Protein AF-A0A2P6RQK1-F1 (afdb_monomer)

Sequence (87 aa):
MYSCKEIRAKGANRYFTLCATAFLAIGGGGHFALYLNSDLLSGSTSVSETYGNPCLANSLDFDVKEVEGLWGFVYATKYEAPGICRW

InterPro domains:
  IPR006571 TLDc domain [PF07534] (8-73)

Structure (mmCIF, N/CA/C/O backbone):
data_AF-A0A2P6RQK1-F1
#
_entry.id   AF-A0A2P6RQK1-F1
#
loop_
_atom_site.group_PDB
_atom_site.id
_atom_site.type_symbol
_atom_site.label_atom_id
_atom_site.label_alt_id
_atom_site.label_comp_id
_atom_site.label_asym_id
_atom_site.label_entity_id
_atom_site.label_seq_id
_atom_site.pdbx_PDB_ins_code
_atom_site.Cartn_x
_atom_site.Cartn_y
_atom_site.Cartn_z
_atom_site.occupancy
_atom_site.B_iso_or_equiv
_atom_site.auth_seq_id
_atom_site.auth_comp_id
_atom_site.auth_asym_id
_atom_site.auth_atom_id
_atom_site.pdbx_PDB_model_num
ATOM 1 N N . MET A 1 1 ? 19.068 2.946 19.931 1.00 43.72 1 MET A N 1
ATOM 2 C CA . MET A 1 1 ? 18.284 1.694 19.945 1.00 43.72 1 MET A CA 1
ATOM 3 C C . MET A 1 1 ? 17.067 1.932 19.068 1.00 43.72 1 MET A C 1
ATOM 5 O O . MET A 1 1 ? 16.192 2.684 19.475 1.00 43.72 1 MET A O 1
ATOM 9 N N . TYR A 1 2 ? 17.061 1.433 17.831 1.00 55.38 2 TYR A N 1
ATOM 10 C CA . TYR A 1 2 ? 15.890 1.566 16.961 1.00 55.38 2 TYR A CA 1
ATOM 11 C C . TYR A 1 2 ? 14.823 0.598 17.475 1.00 55.38 2 TYR A C 1
ATOM 13 O O . TYR A 1 2 ? 15.061 -0.606 17.536 1.00 55.38 2 TYR A O 1
ATOM 21 N N . SER A 1 3 ? 13.697 1.131 17.943 1.00 64.81 3 SER A N 1
ATOM 22 C CA . SER A 1 3 ? 12.565 0.324 18.396 1.00 64.81 3 SER A CA 1
ATOM 23 C C . SER A 1 3 ? 11.717 -0.039 17.182 1.00 64.81 3 SER A C 1
ATOM 25 O O . SER A 1 3 ? 11.220 0.853 16.495 1.00 64.81 3 SER A O 1
ATOM 27 N N . CYS A 1 4 ? 11.574 -1.332 16.898 1.00 70.69 4 CYS A N 1
ATOM 28 C CA . CYS A 1 4 ? 10.631 -1.816 15.897 1.00 70.69 4 CYS A CA 1
ATOM 29 C C . CYS A 1 4 ? 9.249 -1.924 16.549 1.00 70.69 4 CYS A C 1
ATOM 31 O O . CYS A 1 4 ? 9.076 -2.652 17.528 1.00 70.69 4 CYS A O 1
ATOM 33 N N . LYS A 1 5 ? 8.273 -1.166 16.041 1.00 86.50 5 LYS A N 1
ATOM 34 C CA . LYS A 1 5 ? 6.912 -1.148 16.580 1.00 86.50 5 LYS A CA 1
ATOM 35 C C . LYS A 1 5 ? 6.024 -2.110 15.800 1.00 86.50 5 LYS A C 1
ATOM 37 O O . LYS A 1 5 ? 5.772 -1.902 14.618 1.00 86.50 5 LYS A O 1
ATOM 42 N N . GLU A 1 6 ? 5.485 -3.106 16.490 1.00 90.06 6 GLU A N 1
ATOM 43 C CA . GLU A 1 6 ? 4.446 -3.976 15.942 1.00 90.06 6 GLU A CA 1
ATOM 44 C C . GLU A 1 6 ? 3.091 -3.247 15.911 1.00 90.06 6 GLU A C 1
ATOM 46 O O . GLU A 1 6 ? 2.708 -2.586 16.882 1.00 90.06 6 GLU A O 1
ATOM 51 N N . ILE A 1 7 ? 2.349 -3.372 14.805 1.00 92.12 7 ILE A N 1
ATOM 52 C CA . ILE A 1 7 ? 1.009 -2.792 14.657 1.00 92.12 7 ILE A CA 1
ATOM 53 C C . ILE A 1 7 ? 0.030 -3.887 14.235 1.00 92.12 7 ILE A C 1
ATOM 55 O O . ILE A 1 7 ? 0.185 -4.513 13.190 1.00 92.12 7 ILE A O 1
ATOM 59 N N . ARG A 1 8 ? -0.992 -4.113 15.064 1.00 94.00 8 ARG A N 1
ATOM 60 C CA . ARG A 1 8 ? -2.023 -5.139 14.851 1.00 94.00 8 ARG A CA 1
ATOM 61 C C . ARG A 1 8 ? -3.303 -4.524 14.302 1.00 94.00 8 ARG A C 1
ATOM 63 O O . ARG A 1 8 ? -3.594 -3.355 14.549 1.00 94.00 8 ARG A O 1
ATOM 70 N N . ALA A 1 9 ? -4.081 -5.328 13.580 1.00 93.75 9 ALA A N 1
ATOM 71 C CA . ALA A 1 9 ? -5.396 -4.912 13.112 1.00 93.75 9 ALA A CA 1
ATOM 72 C C . ALA A 1 9 ? -6.308 -4.560 14.298 1.00 93.75 9 ALA A C 1
ATOM 74 O O . ALA A 1 9 ? -6.352 -5.289 15.290 1.00 93.75 9 ALA A O 1
ATOM 75 N N . LYS A 1 10 ? -7.059 -3.460 14.184 1.00 91.25 10 LYS A N 1
ATOM 76 C CA . LYS A 1 10 ? -7.944 -2.961 15.252 1.00 91.25 10 LYS A CA 1
ATOM 77 C C . LYS A 1 10 ? -9.370 -3.509 15.195 1.00 91.25 10 LYS A C 1
ATOM 79 O O . LYS A 1 10 ? -10.172 -3.207 16.070 1.00 91.25 10 LYS A O 1
ATOM 84 N N . GLY A 1 11 ? -9.704 -4.283 14.163 1.00 92.25 11 GLY A N 1
ATOM 85 C CA . GLY A 1 11 ? -11.048 -4.838 13.975 1.00 92.25 11 GLY A CA 1
ATOM 86 C C . GLY A 1 11 ? -12.097 -3.832 13.487 1.00 92.25 11 GLY A C 1
ATOM 87 O O . GLY A 1 11 ? -13.264 -4.192 13.396 1.00 92.25 11 GLY A O 1
ATOM 88 N N . ALA A 1 12 ? -11.702 -2.602 13.136 1.00 93.81 12 ALA A N 1
ATOM 89 C CA . ALA A 1 12 ? -12.606 -1.597 12.569 1.00 93.81 12 ALA A CA 1
ATOM 90 C C . ALA A 1 12 ? -13.112 -1.982 11.165 1.00 93.81 12 ALA A C 1
ATOM 92 O O . ALA A 1 12 ? -14.236 -1.660 10.792 1.00 93.81 12 ALA A O 1
ATOM 93 N N . ASN A 1 13 ? -12.289 -2.691 10.387 1.00 95.12 13 ASN A N 1
ATOM 94 C CA . ASN A 1 13 ? -12.635 -3.204 9.065 1.00 95.12 13 ASN A CA 1
ATOM 95 C C . ASN A 1 13 ? -11.783 -4.452 8.727 1.00 95.12 13 ASN A C 1
ATOM 97 O O . ASN A 1 13 ? -11.028 -4.949 9.567 1.00 95.12 13 ASN A O 1
ATOM 101 N N . ARG A 1 14 ? -11.932 -4.977 7.502 1.00 95.62 14 ARG A N 1
ATOM 102 C CA . ARG A 1 14 ? -11.196 -6.150 6.984 1.00 95.62 14 ARG A CA 1
ATOM 103 C C . ARG A 1 14 ? -10.405 -5.846 5.704 1.00 95.62 14 ARG A C 1
ATOM 105 O O . ARG A 1 14 ? -10.195 -6.733 4.881 1.00 95.62 14 ARG A O 1
ATOM 112 N N . TYR A 1 15 ? -9.993 -4.596 5.506 1.00 95.81 15 TYR A N 1
ATOM 113 C CA . TYR A 1 15 ? -9.272 -4.147 4.310 1.00 95.81 15 TYR A CA 1
ATOM 114 C C . TYR A 1 15 ? -7.765 -4.388 4.452 1.00 95.81 15 TYR A C 1
ATOM 116 O O . TYR A 1 15 ? -6.971 -3.453 4.502 1.00 95.81 15 TYR A O 1
ATOM 124 N N . PHE A 1 16 ? -7.370 -5.657 4.569 1.00 95.25 16 PHE A N 1
ATOM 125 C CA . PHE A 1 16 ? -5.993 -6.026 4.910 1.00 95.25 16 PHE A CA 1
ATOM 126 C C . PHE A 1 16 ? -5.017 -5.873 3.745 1.00 95.25 16 PHE A C 1
ATOM 128 O O . PHE A 1 16 ? -3.974 -5.248 3.911 1.00 95.25 16 PHE A O 1
ATOM 135 N N . THR A 1 17 ? -5.360 -6.397 2.570 1.00 95.62 17 THR A N 1
ATOM 136 C CA . THR A 1 17 ? -4.483 -6.387 1.393 1.00 95.62 17 THR A CA 1
ATOM 137 C C . THR A 1 17 ? -5.312 -6.149 0.140 1.00 95.62 17 THR A C 1
ATOM 139 O O . THR A 1 17 ? -6.384 -6.732 -0.018 1.00 95.62 17 THR A O 1
ATOM 142 N N . LEU A 1 18 ? -4.800 -5.316 -0.759 1.00 94.81 18 LEU A N 1
ATOM 143 C CA . LEU A 1 18 ? -5.332 -5.096 -2.095 1.00 94.81 18 LEU A CA 1
ATOM 144 C C . LEU A 1 18 ? -4.161 -5.126 -3.075 1.00 94.81 18 LEU A C 1
ATOM 146 O O . LEU A 1 18 ? -3.188 -4.404 -2.900 1.00 94.81 18 LEU A O 1
ATOM 150 N N . CYS A 1 19 ? -4.248 -5.970 -4.094 1.00 94.00 19 CYS A N 1
ATOM 151 C CA . CYS A 1 19 ? -3.206 -6.105 -5.103 1.00 94.00 19 CYS A CA 1
ATOM 152 C C . CYS A 1 19 ? -3.842 -6.033 -6.488 1.00 94.00 19 CYS A C 1
ATOM 154 O O . CYS A 1 19 ? -4.852 -6.688 -6.750 1.00 94.00 19 CYS A O 1
ATOM 156 N N . ALA A 1 20 ? -3.250 -5.222 -7.354 1.00 94.44 20 ALA A N 1
ATOM 157 C CA . ALA A 1 20 ? -3.613 -5.069 -8.750 1.00 94.44 20 ALA A CA 1
ATOM 158 C C . ALA A 1 20 ? -2.333 -4.967 -9.586 1.00 94.44 20 ALA A C 1
ATOM 160 O O . ALA A 1 20 ? -1.257 -4.696 -9.066 1.00 94.44 20 ALA A O 1
ATOM 161 N N . THR A 1 21 ? -2.437 -5.112 -10.906 1.00 94.19 21 THR A N 1
ATOM 162 C CA . THR A 1 21 ? -1.272 -4.982 -11.801 1.00 94.19 21 THR A CA 1
ATOM 163 C C . THR A 1 21 ? -0.558 -3.634 -11.653 1.00 94.19 21 THR A C 1
ATOM 165 O O . THR A 1 21 ? 0.638 -3.543 -11.899 1.00 94.19 21 THR A O 1
ATOM 168 N N . ALA A 1 22 ? -1.287 -2.596 -11.238 1.00 94.69 22 ALA A N 1
ATOM 169 C CA . ALA A 1 22 ? -0.753 -1.255 -11.049 1.00 94.69 22 ALA A CA 1
ATOM 170 C C . ALA A 1 22 ? -0.114 -1.018 -9.666 1.00 94.69 22 ALA A C 1
ATOM 172 O O . ALA A 1 22 ? 0.633 -0.053 -9.530 1.00 94.69 22 ALA A O 1
ATOM 173 N N . PHE A 1 23 ? -0.410 -1.838 -8.647 1.00 95.31 23 PHE A N 1
ATOM 174 C CA . PHE A 1 23 ? 0.046 -1.577 -7.277 1.00 95.31 23 PHE A CA 1
ATOM 175 C C . PHE A 1 23 ? -0.147 -2.744 -6.302 1.00 95.31 23 PHE A C 1
ATOM 177 O O . PHE A 1 23 ? -1.023 -3.597 -6.463 1.00 95.31 23 PHE A O 1
ATOM 184 N N . LEU A 1 24 ? 0.595 -2.687 -5.199 1.00 95.44 24 LEU A N 1
ATOM 185 C CA . LEU A 1 24 ? 0.379 -3.490 -4.001 1.00 95.44 24 LEU A CA 1
ATOM 186 C C . LEU A 1 24 ? 0.068 -2.568 -2.820 1.00 95.44 24 LEU A C 1
ATOM 188 O O . LEU A 1 24 ? 0.837 -1.662 -2.518 1.00 95.44 24 LEU A O 1
ATOM 192 N N . ALA A 1 25 ? -1.039 -2.810 -2.126 1.00 96.12 25 ALA A N 1
ATOM 193 C CA . ALA A 1 25 ? -1.473 -2.011 -0.990 1.00 96.12 25 ALA A CA 1
ATOM 194 C C . ALA A 1 25 ? -1.842 -2.878 0.219 1.00 96.12 25 ALA A C 1
ATOM 196 O O . ALA A 1 25 ? -2.421 -3.961 0.092 1.00 96.12 25 ALA A O 1
ATOM 197 N N . ILE A 1 26 ? -1.534 -2.375 1.412 1.00 95.62 26 ILE A N 1
ATOM 198 C CA . ILE A 1 26 ? -1.782 -3.024 2.699 1.00 95.62 26 ILE A CA 1
ATOM 199 C C . ILE A 1 26 ? -2.457 -2.021 3.637 1.00 95.62 26 ILE A C 1
ATOM 201 O O . ILE A 1 26 ? -1.999 -0.889 3.779 1.00 95.62 26 ILE A O 1
ATOM 205 N N . GLY A 1 27 ? -3.532 -2.460 4.295 1.00 95.94 27 GLY A N 1
ATOM 206 C CA . GLY A 1 27 ? -4.263 -1.724 5.329 1.00 95.94 27 GLY A CA 1
ATOM 207 C C . GLY A 1 27 ? -5.021 -0.511 4.825 1.00 95.94 27 GLY A C 1
ATOM 208 O O . GLY A 1 27 ? -4.438 0.554 4.733 1.00 95.94 27 GLY A O 1
ATOM 209 N N . GLY A 1 28 ? -6.318 -0.644 4.559 1.00 94.69 28 GLY A N 1
ATOM 210 C CA . GLY A 1 28 ? -7.174 0.446 4.076 1.00 94.69 28 GLY A CA 1
ATOM 211 C C . GLY A 1 28 ? -8.029 1.146 5.146 1.00 94.69 28 GLY A C 1
ATOM 212 O O . GLY A 1 28 ? -7.767 1.075 6.353 1.00 94.69 28 GLY A O 1
ATOM 213 N N . GLY A 1 29 ? -9.112 1.776 4.680 1.00 93.06 29 GLY A N 1
ATOM 214 C CA . GLY A 1 29 ? -10.059 2.556 5.491 1.00 93.06 29 GLY A CA 1
ATOM 215 C C . GLY A 1 29 ? -9.706 4.043 5.500 1.00 93.06 29 GLY A C 1
ATOM 216 O O . GLY A 1 29 ? -9.307 4.576 6.526 1.00 93.06 29 GLY A O 1
ATOM 217 N N . GLY A 1 30 ? -9.761 4.680 4.328 1.00 91.31 30 GLY A N 1
ATOM 218 C CA . GLY A 1 30 ? -9.273 6.042 4.096 1.00 91.31 30 GLY A CA 1
ATOM 219 C C . GLY A 1 30 ? -8.041 6.026 3.197 1.00 91.31 30 GLY A C 1
ATOM 220 O O . GLY A 1 30 ? -8.178 6.038 1.976 1.00 91.31 30 GLY A O 1
ATOM 221 N N . HIS A 1 31 ? -6.853 5.939 3.794 1.00 93.44 31 HIS A N 1
ATOM 222 C CA . HIS A 1 31 ? -5.600 5.725 3.069 1.00 93.44 31 HIS A CA 1
ATOM 223 C C . HIS A 1 31 ? -5.048 4.316 3.299 1.00 93.44 31 HIS A C 1
ATOM 225 O O . HIS A 1 31 ? -5.540 3.566 4.147 1.00 93.44 31 HIS A O 1
ATOM 231 N N . PHE A 1 32 ? -4.019 3.966 2.525 1.00 96.44 32 PHE A N 1
ATOM 232 C CA . PHE A 1 32 ? -3.274 2.731 2.708 1.00 96.44 32 PHE A CA 1
ATOM 233 C C . PHE A 1 32 ? -2.151 2.915 3.734 1.00 96.44 32 PHE A C 1
ATOM 235 O O . PHE A 1 32 ? -1.411 3.900 3.690 1.00 96.44 32 PHE A O 1
ATOM 242 N N . ALA A 1 33 ? -2.006 1.953 4.646 1.00 96.12 33 ALA A N 1
ATOM 243 C CA . ALA A 1 33 ? -0.898 1.914 5.594 1.00 96.12 33 ALA A CA 1
ATOM 244 C C . ALA A 1 33 ? 0.438 1.801 4.855 1.00 96.12 33 ALA A C 1
ATOM 246 O O . ALA A 1 33 ? 1.404 2.476 5.206 1.00 96.12 33 ALA A O 1
ATOM 247 N N . LEU A 1 34 ? 0.461 0.980 3.806 1.00 95.62 34 LEU A N 1
ATOM 248 C CA . LEU A 1 34 ? 1.567 0.845 2.874 1.00 95.62 34 LEU A CA 1
ATOM 249 C C . LEU A 1 34 ? 1.006 0.686 1.465 1.00 95.62 34 LEU A C 1
ATOM 251 O O . LEU A 1 34 ? 0.107 -0.121 1.239 1.00 95.62 34 LEU A O 1
ATOM 255 N N . TYR A 1 35 ? 1.560 1.430 0.526 1.00 96.56 35 TYR A N 1
ATOM 256 C CA . TYR A 1 35 ? 1.257 1.348 -0.889 1.00 96.56 35 TYR A CA 1
ATOM 257 C C . TYR A 1 35 ? 2.572 1.321 -1.660 1.00 96.56 35 TYR A C 1
ATOM 259 O O . TYR A 1 35 ? 3.481 2.092 -1.364 1.00 96.56 35 TYR A O 1
ATOM 267 N N . LEU A 1 36 ? 2.672 0.437 -2.641 1.00 96.19 36 LEU A N 1
ATOM 268 C CA . LEU A 1 36 ? 3.805 0.308 -3.545 1.00 96.19 36 LEU A CA 1
ATOM 269 C C . LEU A 1 36 ? 3.287 0.347 -4.979 1.00 96.19 36 LEU A C 1
ATOM 271 O O . LEU A 1 36 ? 2.297 -0.316 -5.303 1.00 96.19 36 LEU A O 1
ATOM 275 N N . ASN A 1 37 ? 3.968 1.102 -5.834 1.00 95.50 37 ASN A N 1
ATOM 276 C CA . ASN A 1 37 ? 3.691 1.118 -7.264 1.00 95.50 37 ASN A CA 1
ATOM 277 C C . ASN A 1 37 ? 4.069 -0.216 -7.925 1.00 95.50 37 ASN A C 1
ATOM 279 O O . ASN A 1 37 ? 4.814 -1.022 -7.367 1.00 95.50 37 ASN A O 1
ATOM 283 N N . SER A 1 38 ? 3.554 -0.452 -9.133 1.00 95.12 38 SER A N 1
ATOM 284 C CA . SER A 1 38 ? 3.780 -1.684 -9.905 1.00 95.12 38 SER A CA 1
ATOM 285 C C . SER A 1 38 ? 5.246 -2.022 -10.160 1.00 95.12 38 SER A C 1
ATOM 287 O O . SER A 1 38 ? 5.576 -3.186 -10.359 1.00 95.12 38 SER A O 1
ATOM 289 N N . ASP A 1 39 ? 6.113 -1.012 -10.206 1.00 94.12 39 ASP A N 1
ATOM 290 C CA . ASP A 1 39 ? 7.549 -1.174 -10.426 1.00 94.12 39 ASP A CA 1
ATOM 291 C C . ASP A 1 39 ? 8.326 -1.481 -9.138 1.00 94.12 39 ASP A C 1
ATOM 293 O O . ASP A 1 39 ? 9.506 -1.812 -9.207 1.00 94.12 39 ASP A O 1
ATOM 297 N N . LEU A 1 40 ? 7.665 -1.399 -7.977 1.00 92.88 40 LEU A N 1
ATOM 298 C CA . LEU A 1 40 ? 8.256 -1.545 -6.648 1.00 92.88 40 LEU A CA 1
ATOM 299 C C . LEU A 1 40 ? 9.418 -0.572 -6.377 1.00 92.88 40 LEU A C 1
ATOM 301 O O . LEU A 1 40 ? 10.215 -0.822 -5.478 1.00 92.88 40 LEU A O 1
ATOM 305 N N . LEU A 1 41 ? 9.513 0.533 -7.125 1.00 95.31 41 LEU A N 1
ATOM 306 C CA . LEU A 1 41 ? 10.573 1.538 -6.968 1.00 95.31 41 LEU A CA 1
ATOM 307 C C . LEU A 1 41 ? 10.144 2.705 -6.087 1.00 95.31 41 LEU A C 1
ATOM 309 O O . LEU A 1 41 ? 10.982 3.427 -5.555 1.00 95.31 41 LEU A O 1
ATOM 313 N N . SER A 1 42 ? 8.840 2.895 -5.926 1.00 96.00 42 SER A N 1
ATOM 314 C CA . SER A 1 42 ? 8.273 3.985 -5.144 1.00 96.00 42 SER A CA 1
ATOM 315 C C . SER A 1 42 ? 7.002 3.542 -4.438 1.00 96.00 42 SER A C 1
ATOM 317 O O . SER A 1 42 ? 6.300 2.616 -4.863 1.00 96.00 42 SER A O 1
ATOM 319 N N . GLY A 1 43 ? 6.708 4.212 -3.335 1.00 96.25 43 GLY A N 1
ATOM 320 C CA . GLY A 1 43 ? 5.551 3.913 -2.523 1.00 96.25 43 GLY A CA 1
ATOM 321 C C . GLY A 1 43 ? 5.091 5.100 -1.706 1.00 96.25 43 GLY A C 1
ATOM 322 O O . GLY A 1 43 ? 5.722 6.157 -1.673 1.00 96.25 43 GLY A O 1
ATOM 323 N N . SER A 1 44 ? 3.969 4.894 -1.033 1.00 97.12 44 SER A N 1
ATOM 324 C CA . SER A 1 44 ? 3.433 5.846 -0.080 1.00 97.12 44 SER A CA 1
ATOM 325 C C . SER A 1 44 ? 2.891 5.153 1.164 1.00 97.12 44 SER A C 1
ATOM 327 O O . SER A 1 44 ? 2.614 3.951 1.189 1.00 97.12 44 SER A O 1
ATOM 329 N N . THR A 1 45 ? 2.803 5.899 2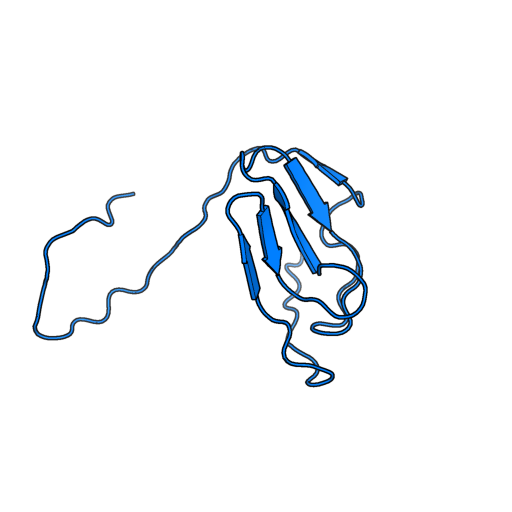.255 1.00 96.44 45 THR A N 1
ATOM 330 C CA . THR A 1 45 ? 2.324 5.421 3.548 1.00 96.44 45 THR A CA 1
ATOM 331 C C . THR A 1 45 ? 1.552 6.523 4.247 1.00 96.44 45 THR A C 1
ATOM 333 O O . THR A 1 45 ? 1.929 7.693 4.237 1.00 96.44 45 THR A O 1
ATOM 336 N N . SER A 1 46 ? 0.435 6.151 4.857 1.00 96.31 46 SER A N 1
ATOM 337 C CA . SER A 1 46 ? -0.404 7.075 5.606 1.00 96.31 46 SER A CA 1
ATOM 338 C C . SER A 1 46 ? -1.130 6.338 6.729 1.00 96.31 46 SER A C 1
ATOM 340 O O . SER A 1 46 ? -0.920 5.147 6.978 1.00 96.31 46 SER A O 1
ATOM 342 N N . VAL A 1 47 ? -1.979 7.069 7.441 1.00 95.75 47 VAL A N 1
ATOM 343 C CA . VAL A 1 47 ? -2.855 6.502 8.459 1.00 95.75 47 VAL A CA 1
ATOM 344 C C . VAL A 1 47 ? -3.880 5.569 7.820 1.00 95.75 47 VAL A C 1
ATOM 346 O O . VAL A 1 47 ? -4.483 5.895 6.801 1.00 95.75 47 VAL A O 1
ATOM 349 N N . SER A 1 48 ? -4.110 4.416 8.442 1.00 95.69 48 SER A N 1
ATOM 350 C CA . SER A 1 48 ? -5.191 3.507 8.055 1.00 95.69 48 SER A CA 1
ATOM 351 C C . SER A 1 48 ? -6.098 3.233 9.244 1.00 95.69 48 SER A C 1
ATOM 353 O O . SER A 1 48 ? -5.623 3.076 10.370 1.00 95.69 48 SER A O 1
ATOM 355 N N . GLU A 1 49 ? -7.403 3.111 9.020 1.00 95.75 49 GLU A N 1
ATOM 356 C CA . GLU A 1 49 ? -8.317 2.631 10.063 1.00 95.75 49 GLU A CA 1
ATOM 357 C C . GLU A 1 49 ? -8.080 1.153 10.394 1.00 95.75 49 GLU A C 1
ATOM 359 O O . GLU A 1 49 ? -8.263 0.740 11.540 1.00 95.75 49 GLU A O 1
ATOM 364 N N . THR A 1 50 ? -7.636 0.361 9.406 1.00 96.06 50 THR A N 1
ATOM 365 C CA . THR A 1 50 ? -7.399 -1.086 9.562 1.00 96.06 50 THR A CA 1
ATOM 366 C C . THR A 1 50 ? -6.454 -1.372 10.728 1.00 96.06 50 THR A C 1
ATOM 368 O O . THR A 1 50 ? -6.738 -2.217 11.581 1.00 96.06 50 THR A O 1
ATOM 371 N N . TYR A 1 51 ? -5.339 -0.641 10.781 1.00 95.69 51 TYR A N 1
ATOM 372 C CA . TYR A 1 51 ? -4.279 -0.833 11.771 1.00 95.69 51 TYR A CA 1
ATOM 373 C C . TYR A 1 51 ? -4.195 0.312 12.788 1.00 95.69 51 TYR A C 1
ATOM 375 O O . TYR A 1 51 ? -3.605 0.161 13.858 1.00 95.69 51 TYR A O 1
ATOM 383 N N . GLY A 1 52 ? -4.782 1.474 12.488 1.00 94.06 52 GLY A N 1
ATOM 384 C CA . GLY A 1 52 ? -4.589 2.696 13.267 1.00 94.06 52 GLY A CA 1
ATOM 385 C C . GLY A 1 52 ? -3.113 3.075 13.386 1.00 94.06 52 GLY A C 1
ATOM 386 O O . GLY A 1 52 ? -2.679 3.482 14.467 1.00 94.06 52 GLY A O 1
ATOM 387 N N . ASN A 1 53 ? -2.344 2.852 12.316 1.00 93.88 53 ASN A N 1
ATOM 388 C CA . ASN A 1 53 ? -0.925 3.177 12.227 1.00 93.88 53 ASN A CA 1
ATOM 389 C C . ASN A 1 53 ? -0.717 4.673 11.932 1.00 93.88 53 ASN A C 1
ATOM 391 O O . ASN A 1 53 ? -1.558 5.279 11.270 1.00 93.88 53 ASN A O 1
ATOM 395 N N . PRO A 1 54 ? 0.401 5.271 12.376 1.00 93.56 54 PRO A N 1
ATOM 396 C CA . PRO A 1 54 ? 0.899 6.516 11.799 1.00 93.56 54 PRO A CA 1
ATOM 397 C C . PRO A 1 54 ? 1.584 6.247 10.445 1.00 9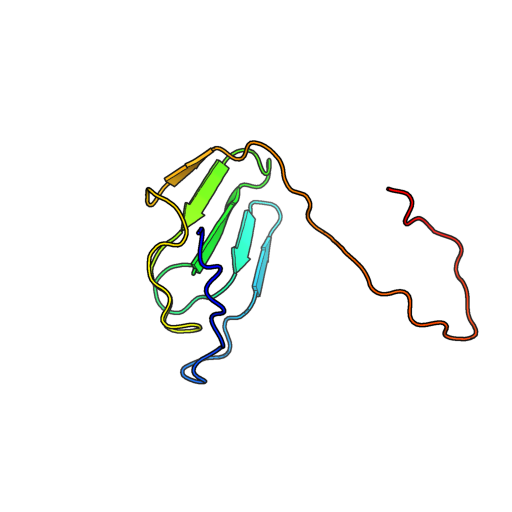3.56 54 PRO A C 1
ATOM 399 O O . PRO A 1 54 ? 1.737 5.092 10.042 1.00 93.56 54 PRO A O 1
ATOM 402 N N . CYS A 1 55 ? 2.052 7.307 9.782 1.00 93.69 55 CYS A N 1
ATOM 403 C CA . CYS A 1 55 ? 3.008 7.208 8.675 1.00 93.69 55 CYS A CA 1
ATOM 404 C C . CYS A 1 55 ? 4.184 6.293 9.072 1.00 93.69 55 CYS A C 1
ATOM 406 O O . CYS A 1 55 ? 4.773 6.476 10.141 1.00 93.69 55 CYS A O 1
ATOM 408 N N . LEU A 1 56 ? 4.469 5.276 8.252 1.00 92.50 56 LEU A N 1
ATOM 409 C CA . LEU A 1 56 ? 5.468 4.241 8.557 1.00 92.50 56 LEU A CA 1
ATOM 410 C C . LEU A 1 56 ? 6.887 4.636 8.124 1.00 92.50 56 LEU A C 1
ATOM 412 O O . LEU A 1 56 ? 7.859 4.069 8.617 1.00 92.50 56 LEU A O 1
ATOM 416 N N . ALA A 1 57 ? 6.998 5.605 7.218 1.00 91.44 57 ALA A N 1
ATOM 417 C CA . ALA A 1 57 ? 8.249 6.168 6.733 1.00 91.44 57 ALA A C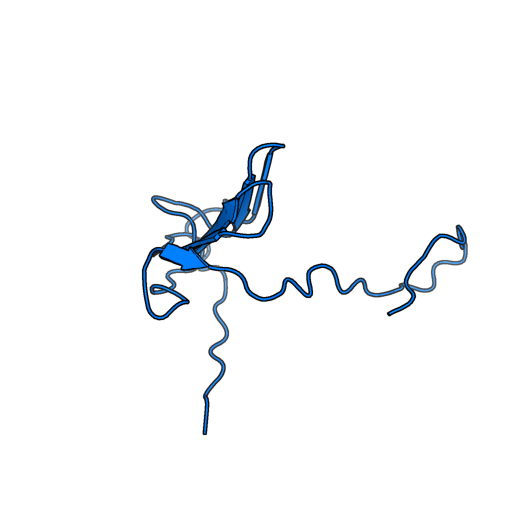A 1
ATOM 418 C C . ALA A 1 57 ? 8.454 7.589 7.285 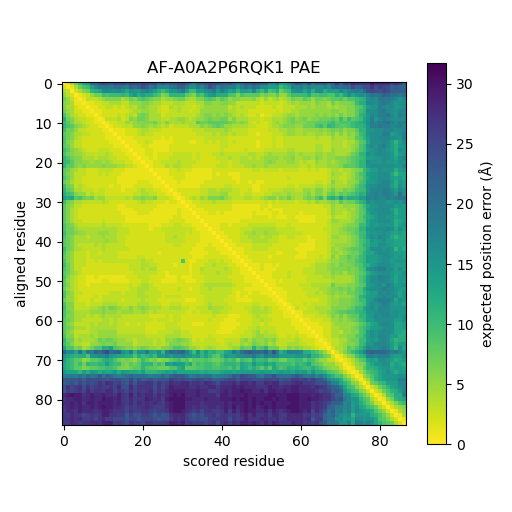1.00 91.44 57 ALA A C 1
ATOM 420 O O . ALA A 1 57 ? 7.589 8.151 7.959 1.00 91.44 57 ALA A O 1
ATOM 421 N N . ASN A 1 58 ? 9.611 8.185 6.988 1.00 90.56 58 ASN A N 1
ATOM 422 C CA . ASN A 1 58 ? 9.908 9.574 7.366 1.00 90.56 58 ASN A CA 1
ATOM 423 C C . ASN A 1 58 ? 9.014 10.596 6.639 1.00 90.56 58 ASN A C 1
ATOM 425 O O . ASN A 1 58 ? 8.847 11.716 7.117 1.00 90.56 58 ASN A O 1
ATOM 429 N N . SER A 1 59 ? 8.455 10.212 5.494 1.00 93.94 59 SER A N 1
ATOM 430 C CA . SER A 1 59 ? 7.586 11.018 4.640 1.00 93.94 59 SER A CA 1
ATOM 431 C C . SER A 1 59 ? 6.441 10.166 4.100 1.00 93.94 59 SER A C 1
ATOM 433 O O . SER A 1 59 ? 6.523 8.938 4.094 1.00 93.94 59 SER A O 1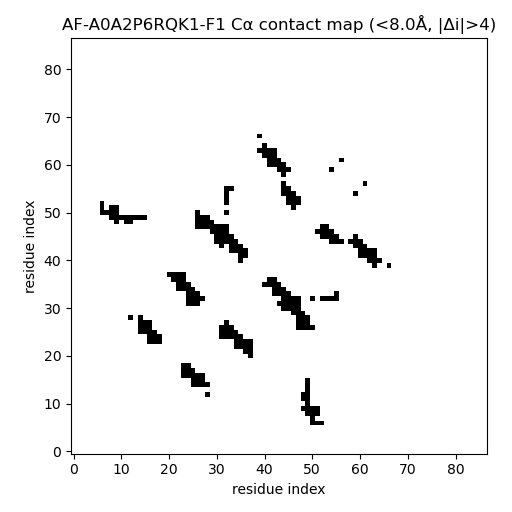
ATOM 435 N N . LEU A 1 60 ? 5.371 10.831 3.651 1.00 94.56 60 LEU A N 1
ATOM 436 C CA . LEU A 1 60 ? 4.212 10.155 3.065 1.00 94.56 60 LEU A CA 1
ATOM 437 C C . LEU A 1 60 ? 4.581 9.396 1.791 1.00 94.56 60 LEU A C 1
ATOM 439 O O . LEU A 1 60 ? 4.078 8.300 1.598 1.00 94.56 60 LEU A O 1
ATOM 443 N N . ASP A 1 61 ? 5.477 9.949 0.976 1.00 96.94 61 ASP A N 1
ATOM 444 C CA . ASP A 1 61 ? 6.015 9.314 -0.226 1.00 96.94 61 ASP A CA 1
ATOM 445 C C . ASP A 1 61 ? 7.477 8.928 0.003 1.00 96.94 61 ASP A C 1
ATOM 447 O O . ASP A 1 61 ? 8.216 9.650 0.683 1.00 96.94 61 ASP A O 1
ATOM 451 N N . PHE A 1 62 ? 7.900 7.792 -0.544 1.00 95.25 62 PHE A N 1
ATOM 452 C CA . PHE A 1 62 ? 9.264 7.294 -0.403 1.00 95.25 62 PHE A CA 1
ATOM 453 C C . PHE A 1 62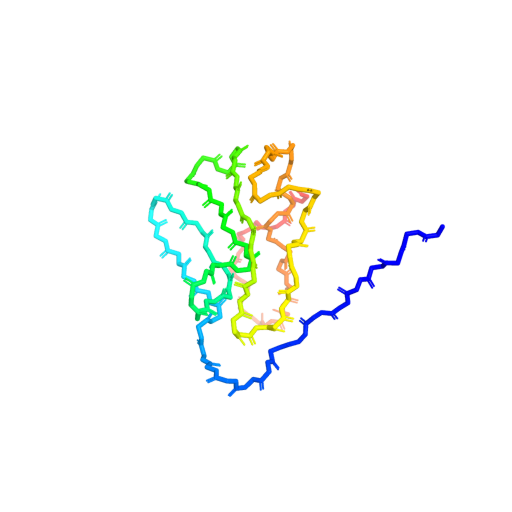 ? 9.714 6.494 -1.626 1.00 95.25 62 PHE A C 1
ATOM 455 O O . PHE A 1 62 ? 8.922 5.800 -2.268 1.00 95.25 62 PHE A O 1
ATOM 462 N N . ASP A 1 63 ? 11.018 6.549 -1.889 1.00 96.69 63 ASP A N 1
ATOM 463 C CA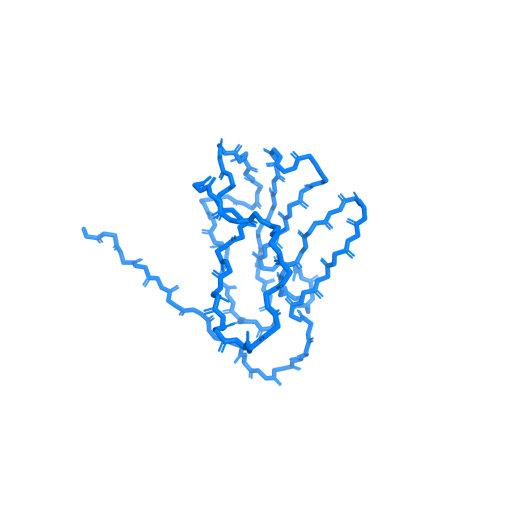 . ASP A 1 63 ? 11.678 5.670 -2.847 1.00 96.69 63 ASP A CA 1
ATOM 464 C C . ASP A 1 63 ? 12.095 4.370 -2.167 1.00 96.69 63 ASP A C 1
ATOM 466 O O . ASP A 1 63 ? 12.542 4.334 -1.013 1.00 96.69 63 ASP A O 1
ATOM 470 N N . VAL A 1 64 ? 11.958 3.282 -2.906 1.00 93.50 64 VAL A N 1
ATOM 471 C CA . VAL A 1 64 ? 12.268 1.944 -2.441 1.00 93.50 64 VAL A CA 1
ATOM 472 C C . VAL A 1 64 ? 13.669 1.585 -2.894 1.00 93.50 64 VAL A C 1
ATOM 474 O O . VAL A 1 64 ? 13.966 1.511 -4.083 1.00 93.50 64 VAL A O 1
ATOM 477 N N . LYS A 1 65 ? 14.547 1.342 -1.923 1.00 91.81 65 LYS A N 1
ATOM 478 C CA . LYS A 1 65 ? 15.904 0.876 -2.211 1.00 91.81 65 LYS A CA 1
ATOM 479 C C . LYS A 1 65 ? 15.929 -0.609 -2.566 1.00 91.81 65 LYS A C 1
ATOM 481 O O . LYS A 1 65 ? 16.642 -1.009 -3.478 1.00 91.81 65 LYS A O 1
ATOM 486 N N . GLU A 1 66 ? 15.191 -1.409 -1.807 1.00 88.31 66 GLU A N 1
ATOM 487 C CA . GLU A 1 66 ? 15.152 -2.861 -1.930 1.00 88.31 66 GLU A CA 1
ATOM 488 C C . GLU A 1 66 ? 13.845 -3.379 -1.329 1.00 88.31 66 GLU A C 1
ATOM 490 O O . GLU A 1 66 ? 13.371 -2.858 -0.315 1.00 88.31 66 GLU A O 1
ATOM 495 N N . VAL A 1 67 ? 13.260 -4.396 -1.963 1.00 85.19 67 VAL A N 1
ATOM 496 C CA . VAL A 1 67 ? 12.083 -5.107 -1.458 1.00 85.19 67 VAL A CA 1
ATOM 497 C C . VAL A 1 67 ? 12.468 -6.556 -1.213 1.00 85.19 67 VAL A C 1
ATOM 499 O O . VAL A 1 67 ? 12.476 -7.374 -2.129 1.00 85.19 67 VAL A O 1
ATOM 502 N N . GLU A 1 68 ? 12.735 -6.895 0.041 1.00 80.56 68 GLU A N 1
ATOM 503 C CA . GLU A 1 68 ? 12.872 -8.286 0.481 1.00 80.56 68 GLU A CA 1
ATOM 504 C C . GLU A 1 68 ? 11.469 -8.846 0.755 1.00 80.56 68 GLU A C 1
ATOM 506 O O . GLU A 1 68 ? 10.976 -8.882 1.884 1.00 80.56 68 GLU A O 1
ATOM 511 N N . GLY A 1 69 ? 10.753 -9.151 -0.327 1.00 59.03 69 GLY A N 1
ATOM 512 C CA . GLY A 1 69 ? 9.291 -9.166 -0.324 1.00 59.03 69 GLY A CA 1
ATOM 513 C C . GLY A 1 69 ? 8.622 -10.480 -0.678 1.00 59.03 69 GLY A C 1
ATOM 514 O O . GLY A 1 69 ? 7.638 -10.416 -1.401 1.00 59.03 69 GLY A O 1
ATOM 515 N N . LEU A 1 70 ? 9.096 -11.634 -0.191 1.00 61.56 70 LEU A N 1
ATOM 516 C CA . LEU A 1 70 ? 8.218 -12.778 0.117 1.00 61.56 70 LEU A CA 1
ATOM 517 C C . LEU A 1 70 ? 8.976 -13.888 0.869 1.00 61.56 70 LEU A C 1
ATOM 519 O O . LEU A 1 70 ? 9.497 -14.834 0.284 1.00 61.56 70 LEU A O 1
ATOM 523 N N . TRP A 1 71 ? 9.000 -13.813 2.197 1.00 73.19 71 TRP A N 1
ATOM 524 C CA . TRP A 1 71 ? 9.480 -14.929 3.011 1.00 73.19 71 TRP A CA 1
ATOM 525 C C . TRP A 1 71 ? 8.337 -15.923 3.219 1.00 73.19 71 TRP A C 1
ATOM 527 O O . TRP A 1 71 ? 7.428 -15.699 4.019 1.00 73.19 71 TRP A O 1
ATOM 537 N N . GLY A 1 72 ? 8.353 -17.007 2.447 1.00 72.38 72 GLY A N 1
ATOM 538 C CA . GLY A 1 72 ? 7.424 -18.119 2.608 1.00 72.38 72 GLY A CA 1
ATOM 539 C C . GLY A 1 72 ? 7.902 -19.094 3.683 1.00 72.38 72 GLY A C 1
ATOM 540 O O . GLY A 1 72 ? 9.078 -19.446 3.738 1.00 72.38 72 GLY A O 1
ATOM 541 N N . PHE A 1 73 ? 6.983 -19.584 4.513 1.00 79.12 73 PHE A N 1
ATOM 542 C CA . PHE A 1 73 ? 7.258 -20.748 5.352 1.00 79.12 73 PHE A CA 1
ATOM 543 C C . PHE A 1 73 ? 6.975 -22.017 4.550 1.00 79.12 73 PHE A C 1
ATOM 545 O O . PHE A 1 73 ? 5.863 -22.212 4.056 1.00 79.12 73 PHE A O 1
ATOM 552 N N . VAL A 1 74 ? 7.962 -22.907 4.445 1.00 76.44 74 VAL A N 1
ATOM 553 C CA . VAL A 1 74 ? 7.743 -24.239 3.878 1.00 76.44 74 VAL A CA 1
ATOM 554 C C . VAL A 1 74 ? 7.074 -25.100 4.944 1.00 76.44 74 VAL A C 1
ATOM 556 O O . VAL A 1 74 ? 7.720 -25.575 5.877 1.00 76.44 74 VAL A O 1
ATOM 559 N N . TYR A 1 75 ? 5.768 -25.318 4.810 1.00 64.69 75 TYR A N 1
ATOM 560 C CA . TYR A 1 75 ? 5.125 -26.432 5.495 1.00 64.69 75 TYR A CA 1
ATOM 561 C C . TYR A 1 75 ? 5.507 -27.709 4.751 1.00 64.69 75 TYR A C 1
ATOM 563 O O . TYR A 1 75 ? 5.139 -27.876 3.589 1.00 64.69 75 TYR A O 1
ATOM 571 N N . ALA A 1 76 ? 6.223 -28.618 5.416 1.00 56.03 76 ALA A N 1
ATOM 572 C CA . ALA A 1 76 ? 6.458 -29.967 4.911 1.00 56.03 76 ALA A CA 1
ATOM 573 C C . ALA A 1 76 ? 5.125 -30.738 4.861 1.00 56.03 76 ALA A C 1
ATOM 575 O O . ALA A 1 76 ? 4.803 -31.545 5.730 1.00 56.03 76 ALA A O 1
ATOM 576 N N . THR A 1 77 ? 4.300 -30.452 3.860 1.00 56.75 77 THR A N 1
ATOM 577 C CA . THR A 1 77 ? 3.209 -31.333 3.451 1.00 56.75 77 THR A CA 1
ATOM 578 C C . THR A 1 77 ? 3.796 -32.339 2.463 1.00 56.75 77 THR A C 1
ATOM 580 O O . THR A 1 77 ? 4.660 -31.991 1.666 1.00 56.75 77 THR A O 1
ATOM 583 N N . LYS A 1 78 ? 3.374 -33.608 2.537 1.00 52.50 78 LYS A N 1
ATOM 584 C CA . LYS A 1 78 ? 3.945 -34.758 1.797 1.00 52.50 78 LYS A CA 1
ATOM 585 C C . LYS A 1 78 ? 3.916 -34.660 0.257 1.00 52.50 78 LYS A C 1
ATOM 587 O O . LYS A 1 78 ? 4.254 -35.632 -0.409 1.00 52.50 78 LYS A O 1
ATOM 592 N N . TYR A 1 79 ? 3.507 -33.532 -0.309 1.00 53.03 79 TYR A N 1
ATOM 593 C CA . TYR A 1 79 ? 3.411 -33.314 -1.745 1.00 53.03 79 TYR A CA 1
ATOM 594 C C . TYR A 1 79 ? 4.299 -32.135 -2.125 1.00 53.03 79 TYR A C 1
ATOM 596 O O . TYR A 1 79 ? 3.844 -31.009 -2.308 1.00 53.03 79 TYR A O 1
ATOM 604 N N . GLU A 1 80 ? 5.598 -32.412 -2.201 1.00 51.22 80 GLU A N 1
ATOM 605 C CA . GLU A 1 80 ? 6.574 -31.507 -2.794 1.00 51.22 80 GLU A CA 1
ATOM 606 C C . GLU A 1 80 ? 6.258 -31.333 -4.286 1.00 51.22 80 GLU A C 1
ATOM 608 O O . GLU A 1 80 ? 6.398 -32.264 -5.078 1.00 51.22 80 GLU A O 1
ATOM 613 N N . ALA A 1 81 ? 5.861 -30.126 -4.685 1.00 47.75 81 ALA A N 1
ATOM 614 C CA . ALA A 1 81 ? 6.182 -29.635 -6.018 1.00 47.75 81 ALA A CA 1
ATOM 615 C C . ALA A 1 81 ? 7.526 -28.889 -5.903 1.00 47.75 81 ALA A C 1
ATOM 617 O O . ALA A 1 81 ? 7.617 -27.931 -5.130 1.00 47.75 81 ALA A O 1
ATOM 618 N N . PRO A 1 82 ? 8.588 -29.316 -6.609 1.00 52.28 82 PRO A N 1
ATOM 619 C CA . PRO A 1 82 ? 9.894 -28.682 -6.510 1.00 52.28 82 PRO A CA 1
ATOM 620 C C . PRO A 1 82 ? 9.850 -27.384 -7.315 1.00 52.28 82 PRO A C 1
ATOM 622 O O . PRO A 1 82 ? 9.771 -27.408 -8.541 1.00 52.28 82 PRO A O 1
ATOM 625 N N . GLY A 1 83 ? 9.860 -26.238 -6.638 1.00 51.44 83 GLY A N 1
ATOM 626 C CA . GLY A 1 83 ? 9.655 -24.973 -7.339 1.00 51.44 83 GLY A CA 1
ATOM 627 C C . GLY A 1 83 ? 9.996 -23.729 -6.541 1.00 51.44 83 GLY A C 1
ATOM 628 O O . GLY A 1 83 ? 9.152 -22.860 -6.401 1.00 51.44 83 G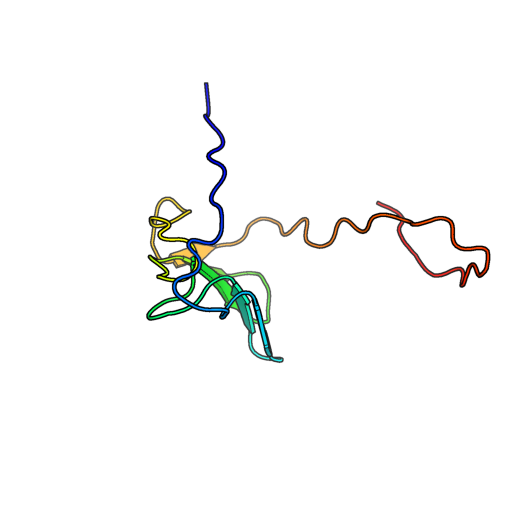LY A O 1
ATOM 629 N N . ILE A 1 84 ? 11.254 -23.648 -6.099 1.00 51.66 84 ILE A N 1
ATOM 630 C CA . ILE A 1 84 ? 11.995 -22.403 -5.831 1.00 51.66 84 ILE A CA 1
ATOM 631 C C . ILE A 1 84 ? 11.586 -21.611 -4.573 1.00 51.66 84 ILE A C 1
ATOM 633 O O . ILE A 1 84 ? 10.678 -20.791 -4.555 1.00 51.66 84 ILE A O 1
ATOM 637 N N . CYS A 1 85 ? 12.398 -21.799 -3.530 1.00 47.34 85 CYS A N 1
ATOM 638 C CA . CYS A 1 85 ? 12.898 -20.727 -2.669 1.00 47.34 85 CYS A CA 1
ATOM 639 C C . CYS A 1 85 ? 14.409 -20.963 -2.518 1.00 47.34 85 CYS A C 1
ATOM 641 O O . CYS A 1 85 ? 14.827 -21.910 -1.849 1.00 47.34 85 CYS A O 1
ATOM 643 N N . ARG A 1 86 ? 15.239 -20.160 -3.188 1.00 43.72 86 ARG A N 1
ATOM 644 C CA . ARG A 1 86 ? 16.678 -20.079 -2.913 1.00 43.72 86 ARG A CA 1
ATOM 645 C C . ARG A 1 86 ? 17.111 -18.616 -2.985 1.00 43.72 86 ARG A C 1
ATOM 647 O O . ARG A 1 86 ? 17.315 -18.126 -4.089 1.00 43.72 86 ARG A O 1
ATOM 654 N N . TRP A 1 87 ? 17.290 -18.069 -1.780 1.0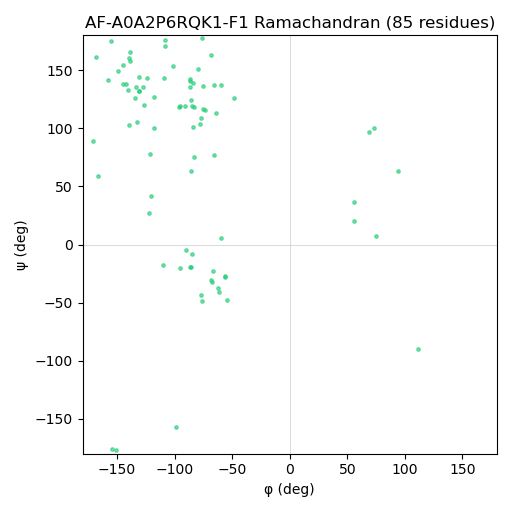0 44.09 87 TRP A N 1
ATOM 655 C CA . TRP A 1 87 ? 17.925 -16.805 -1.390 1.00 44.09 87 TRP A CA 1
ATOM 656 C C . TRP A 1 87 ? 17.183 -15.536 -1.789 1.00 44.09 87 TRP A C 1
ATOM 658 O O . TRP A 1 87 ? 17.103 -15.242 -2.998 1.00 44.09 87 TRP A O 1
#

Organism: Rosa chinensis (NCBI:txid74649)

pLDDT: mean 84.42, std 17.04, range [43.72, 97.12]

Radius of gyration: 15.65 Å; Cα contacts (8 Å, |Δi|>4): 141; chains: 1; bounding box: 31×46×32 Å

Foldseek 3Di:
DDDDDDFAFPPPDDQAWDDDCQWTFGAADPDTQWIAGNVNQKIAHAAHNRGRDHGPDPDRIDTDPDDPDDDDDDDPDVDDPPDDDDD

Mean predicted aligned error: 8.5 Å

Solvent-accessible surface area (backbone atoms only — not comparable to full-atom values): 5518 Å² total; per-residue (Å²): 133,90,79,84,80,89,79,58,74,66,72,76,56,84,47,55,72,49,77,54,88,68,27,44,35,32,22,26,67,90,36,37,36,36,33,30,41,59,82,59,48,38,33,38,24,27,46,10,50,18,41,67,43,64,55,77,52,101,47,52,62,47,77,46,90,75,79,94,78,78,90,76,81,85,75,91,55,100,73,82,74,93,75,86,89,78,135

Secondary structure (DSSP, 8-state):
--PPPP----SS----EEEETTEEEE--SBS-SEEEETTSSEEE---BTTT----SSSSSEEE-S------------S---------

Nearest PDB structures (foldseek):
  7obp-assembly1_A  TM=9.795E-01  e=6.734E-05  Homo sapiens
  4acj-assembly1_A  TM=9.761E-01  e=6.734E-05  Danio rerio
  7obp-assembly5_E  TM=9.685E-01  e=7.155E-05  Homo sapiens
  6r82-assembly2_B  TM=9.806E-01  e=3.670E-04  Drosophila melanogaster
  6r82-assembly1_A  TM=8.751E-01  e=1.572E-04  Drosophila melanogaster